Protein AF-A0A6D2DS53-F1 (afdb_monomer_lite)

Structure (mmCIF, N/CA/C/O backbone):
data_AF-A0A6D2DS53-F1
#
_entry.id   AF-A0A6D2DS53-F1
#
loop_
_atom_site.group_PDB
_atom_site.id
_atom_site.type_symbol
_atom_site.label_atom_id
_atom_site.label_alt_id
_atom_site.label_comp_id
_atom_site.label_asym_id
_atom_site.label_entity_id
_atom_site.label_seq_id
_atom_site.pdbx_PDB_ins_code
_atom_site.Cartn_x
_atom_site.Cartn_y
_atom_site.Cartn_z
_atom_site.occupancy
_atom_site.B_iso_or_equiv
_atom_site.auth_seq_id
_atom_site.auth_comp_id
_atom_site.auth_asym_id
_atom_site.auth_atom_id
_atom_site.pdbx_PDB_model_num
ATOM 1 N N . ARG A 1 1 ? -29.761 -5.268 12.114 1.00 60.91 1 ARG A N 1
ATOM 2 C CA . ARG A 1 1 ? -29.013 -6.258 12.933 1.00 60.91 1 ARG A CA 1
ATOM 3 C C . 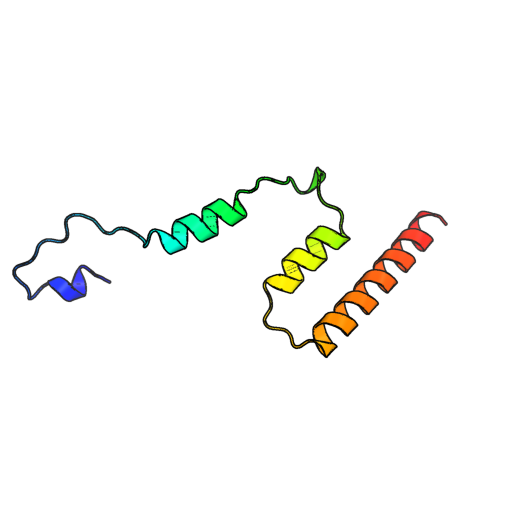ARG A 1 1 ? -29.113 -5.981 14.439 1.00 60.91 1 ARG A C 1
ATOM 5 O O . ARG A 1 1 ? -29.347 -6.942 15.144 1.00 60.91 1 ARG A O 1
ATOM 12 N N . ILE A 1 2 ? -29.005 -4.734 14.939 1.00 59.62 2 ILE A N 1
ATOM 13 C CA . ILE A 1 2 ? -29.245 -4.424 16.375 1.00 59.62 2 ILE A CA 1
ATOM 14 C C . ILE A 1 2 ? -30.743 -4.400 16.737 1.00 59.62 2 ILE A C 1
ATOM 16 O O . ILE A 1 2 ? -31.104 -4.954 17.761 1.00 59.62 2 ILE A O 1
ATOM 20 N N . GLN A 1 3 ? -31.613 -3.860 15.873 1.00 57.72 3 GLN A N 1
ATOM 21 C CA . GLN A 1 3 ? -33.070 -3.815 16.117 1.00 57.72 3 GLN A CA 1
ATOM 22 C C . GLN A 1 3 ? -33.687 -5.205 16.362 1.00 57.72 3 GLN A C 1
ATOM 24 O O . GLN A 1 3 ? -34.411 -5.389 17.328 1.00 57.72 3 GLN A O 1
ATOM 29 N N . THR A 1 4 ? -33.303 -6.204 15.564 1.00 67.25 4 THR A N 1
ATOM 30 C CA . THR A 1 4 ? -33.759 -7.600 15.703 1.00 67.25 4 THR A CA 1
ATOM 31 C C . THR A 1 4 ? -33.317 -8.255 17.019 1.00 67.25 4 THR A C 1
ATOM 33 O O . THR A 1 4 ? -33.953 -9.183 17.496 1.00 67.25 4 THR A O 1
ATOM 36 N N . LEU A 1 5 ? -32.215 -7.790 17.620 1.00 66.00 5 LEU A N 1
ATOM 37 C CA . LEU A 1 5 ? -31.704 -8.313 18.893 1.00 66.00 5 LEU A CA 1
ATOM 38 C C . LEU A 1 5 ? -32.390 -7.672 20.108 1.00 66.00 5 LEU A C 1
ATOM 40 O O . LEU A 1 5 ? -32.267 -8.193 21.212 1.00 66.00 5 LEU A O 1
ATOM 44 N N . THR A 1 6 ? -33.091 -6.551 19.919 1.00 67.00 6 THR A N 1
ATOM 45 C CA . THR A 1 6 ? -33.754 -5.797 20.993 1.00 67.00 6 THR A CA 1
ATOM 46 C C . THR A 1 6 ? -35.277 -5.945 20.992 1.00 67.00 6 THR A C 1
ATOM 48 O O . THR A 1 6 ? -35.920 -5.410 21.882 1.00 67.00 6 THR A O 1
ATOM 51 N N . GLU A 1 7 ? -35.864 -6.682 20.042 1.00 67.00 7 GLU A N 1
ATOM 52 C CA . GLU A 1 7 ? -37.325 -6.829 19.871 1.00 67.00 7 GLU A CA 1
ATOM 53 C C . GLU A 1 7 ? -38.056 -7.414 21.091 1.00 67.00 7 GLU A C 1
ATOM 55 O O . GLU A 1 7 ? -39.197 -7.046 21.356 1.00 67.00 7 GLU A O 1
ATOM 60 N N . SER A 1 8 ? -37.415 -8.303 21.854 1.00 73.62 8 SER A N 1
ATOM 61 C CA . SER A 1 8 ? -38.005 -8.942 23.041 1.00 73.62 8 SER A CA 1
ATOM 62 C C . SER A 1 8 ? -37.586 -8.296 24.366 1.00 73.62 8 SER A C 1
ATOM 64 O O . SER A 1 8 ? -37.897 -8.825 25.433 1.00 73.62 8 SER A O 1
ATOM 66 N N . LEU A 1 9 ? -36.829 -7.198 24.323 1.00 68.56 9 LEU A N 1
ATOM 67 C CA . LEU A 1 9 ? -36.320 -6.496 25.501 1.00 68.56 9 LEU A CA 1
ATOM 68 C C . LEU A 1 9 ? -37.017 -5.132 25.610 1.00 68.56 9 LEU A C 1
ATOM 70 O O . LEU A 1 9 ? -37.231 -4.487 24.586 1.00 68.56 9 LEU A O 1
ATOM 74 N N . PRO A 1 10 ? -37.352 -4.646 26.819 1.00 72.81 10 PRO A N 1
ATOM 75 C CA . PRO A 1 10 ? -38.008 -3.350 27.009 1.00 72.81 10 PRO A CA 1
ATOM 76 C C . PRO A 1 10 ? -37.001 -2.196 26.862 1.00 72.81 10 PRO A C 1
ATOM 78 O O . PRO A 1 10 ? -36.811 -1.396 27.775 1.00 72.81 10 PRO A O 1
ATOM 81 N N . VAL A 1 11 ? -3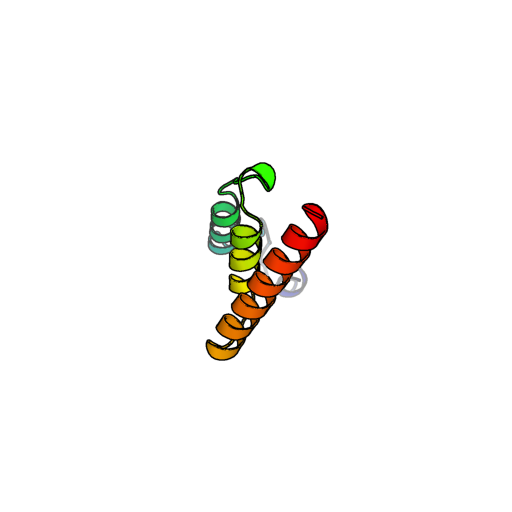6.287 -2.148 25.738 1.00 70.19 11 VAL A N 1
ATOM 82 C CA . VAL A 1 11 ? -35.220 -1.183 25.466 1.00 70.19 11 VAL A CA 1
ATOM 83 C C . VAL A 1 11 ? -35.407 -0.576 24.080 1.00 70.19 11 VAL A C 1
ATOM 85 O O . VAL A 1 11 ? -35.620 -1.280 23.097 1.00 70.19 11 VAL A O 1
ATOM 88 N N . GLU A 1 12 ? -35.307 0.749 23.995 1.00 70.25 12 GLU A N 1
ATOM 89 C CA . GLU A 1 12 ? -35.433 1.498 22.745 1.00 70.25 12 GLU A CA 1
ATOM 90 C C . GLU A 1 12 ? -34.047 1.922 22.235 1.00 70.25 12 GLU A C 1
ATOM 92 O O . GLU A 1 12 ? -33.242 2.512 22.961 1.00 70.25 12 GLU A O 1
ATOM 97 N N . VAL A 1 13 ? -33.743 1.616 20.971 1.00 69.44 13 VAL A N 1
ATOM 98 C CA . VAL A 1 13 ? -32.457 1.965 20.349 1.00 69.44 13 VAL A CA 1
ATOM 99 C C . VAL A 1 13 ? -32.518 3.397 19.814 1.00 69.44 13 VAL A C 1
ATOM 101 O O . VAL A 1 13 ? -32.962 3.627 18.693 1.00 69.44 13 VAL A O 1
ATOM 104 N N . LEU A 1 14 ? -32.021 4.354 20.600 1.00 70.12 14 LEU A N 1
ATOM 105 C CA . LEU A 1 14 ? -32.058 5.782 20.249 1.00 70.12 14 LEU A CA 1
ATOM 106 C C . LEU A 1 14 ? -30.977 6.205 19.235 1.00 70.12 14 LEU A C 1
ATOM 108 O O . LEU A 1 14 ? -31.214 7.074 18.400 1.00 70.12 14 LEU A O 1
ATOM 112 N N . LEU A 1 15 ? -29.770 5.622 19.294 1.00 52.25 15 LEU A N 1
ATOM 113 C CA . LEU A 1 15 ? -28.662 5.974 18.396 1.00 52.25 15 LEU A CA 1
ATOM 114 C C . LEU A 1 15 ? -27.634 4.842 18.285 1.00 52.25 15 LEU A C 1
ATOM 116 O O . LEU A 1 15 ? -27.087 4.383 19.285 1.00 52.25 15 LEU A O 1
ATOM 120 N N . VAL A 1 16 ? -27.284 4.458 17.056 1.00 62.69 16 VAL A N 1
ATOM 121 C CA . VAL A 1 16 ? -26.168 3.540 16.786 1.00 62.69 16 VAL A CA 1
ATOM 122 C C . VAL A 1 16 ? -24.931 4.361 16.431 1.00 62.69 16 VAL A C 1
ATOM 124 O O . VAL A 1 16 ? -24.873 5.001 15.382 1.00 62.69 16 VAL A O 1
ATOM 127 N N . ARG A 1 17 ? -23.918 4.347 17.302 1.00 53.69 17 ARG A N 1
ATOM 128 C CA . ARG A 1 17 ? -22.617 4.978 17.038 1.00 53.69 17 ARG A CA 1
ATOM 129 C C . ARG A 1 17 ? -21.594 3.925 16.634 1.00 53.69 17 ARG A C 1
ATOM 131 O O . ARG A 1 17 ? -21.453 2.907 17.302 1.00 53.69 17 ARG A O 1
ATOM 138 N N . ARG A 1 18 ? -20.845 4.190 15.561 1.00 58.12 18 ARG A N 1
ATOM 139 C CA . ARG A 1 18 ? -19.627 3.425 15.250 1.00 58.12 18 ARG A CA 1
ATOM 140 C C . ARG A 1 18 ? -18.539 3.804 16.261 1.00 58.12 18 ARG A C 1
ATOM 142 O O . ARG A 1 18 ? -18.436 4.978 16.622 1.00 58.12 18 ARG A O 1
ATOM 149 N N . SER A 1 19 ? -17.776 2.818 16.738 1.00 57.56 19 SER A N 1
ATOM 150 C CA . SER A 1 19 ? -16.714 3.024 17.735 1.00 57.56 19 SER A CA 1
ATOM 151 C C . SER A 1 19 ? -15.726 4.098 17.266 1.00 57.56 19 SER A C 1
ATOM 153 O O . SER A 1 19 ? -15.339 4.129 16.096 1.00 57.56 19 SER A O 1
ATOM 155 N N . ARG A 1 20 ? -15.323 4.994 18.176 1.00 54.94 20 ARG A N 1
ATOM 156 C CA . ARG A 1 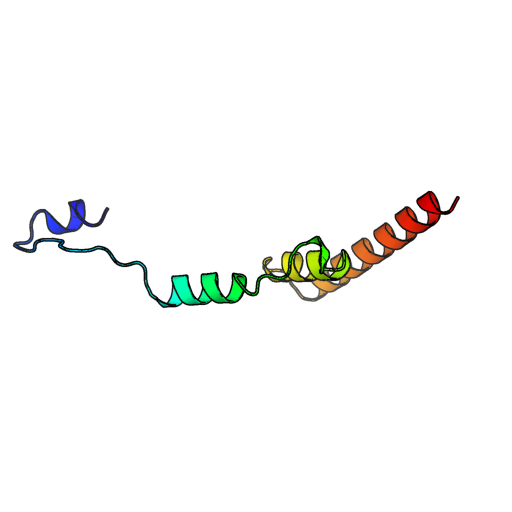20 ? -14.412 6.114 17.887 1.00 54.94 20 ARG A CA 1
ATOM 157 C C . ARG A 1 20 ? -13.049 5.644 17.368 1.00 54.94 20 ARG A C 1
ATOM 159 O O . ARG A 1 20 ? -12.522 6.299 16.477 1.00 54.94 20 ARG A O 1
ATOM 166 N N . GLU A 1 21 ? -12.560 4.477 17.793 1.00 55.62 21 GLU A N 1
ATOM 167 C CA . GLU A 1 21 ? -11.327 3.873 17.253 1.00 55.62 21 GLU A CA 1
ATOM 168 C C . GLU A 1 21 ? -11.388 3.664 15.733 1.00 55.62 21 GLU A C 1
ATOM 170 O O . GLU A 1 21 ? -10.404 3.872 15.026 1.00 55.62 21 GLU A O 1
ATOM 175 N N . GLN A 1 22 ? -12.557 3.298 15.197 1.00 55.00 22 GLN A N 1
ATOM 176 C CA . GLN A 1 22 ? -12.729 3.108 13.756 1.00 55.00 22 GLN A CA 1
ATOM 177 C C . GLN A 1 22 ? -12.656 4.445 13.000 1.00 55.00 22 GLN A C 1
ATOM 179 O O . GLN A 1 22 ? -12.198 4.495 11.856 1.00 55.00 22 GLN A O 1
ATOM 184 N N . ARG A 1 23 ? -13.076 5.542 13.645 1.00 54.44 23 ARG A N 1
ATOM 185 C CA . ARG A 1 23 ? -13.012 6.896 13.088 1.00 54.44 23 ARG A CA 1
ATOM 186 C C . ARG A 1 23 ? -11.612 7.493 13.192 1.00 54.44 23 ARG A C 1
ATOM 188 O O . ARG A 1 23 ? -11.193 8.134 12.242 1.00 54.44 23 ARG A O 1
ATOM 195 N N . GLU A 1 24 ? -10.878 7.246 14.273 1.00 53.81 24 GLU A N 1
ATOM 196 C CA . GLU A 1 24 ? -9.485 7.697 14.415 1.00 53.81 24 GLU A CA 1
ATOM 197 C C . GLU A 1 24 ? -8.550 7.000 13.425 1.00 53.81 24 GLU A C 1
ATOM 199 O O . GLU A 1 24 ? -7.752 7.671 12.778 1.00 53.81 24 GLU A O 1
ATOM 204 N N . ARG A 1 25 ? -8.720 5.690 13.190 1.00 55.53 25 ARG A N 1
ATOM 205 C CA . ARG A 1 25 ? -8.009 4.989 12.103 1.00 55.53 25 ARG A CA 1
ATOM 206 C C . ARG A 1 25 ? -8.332 5.570 10.725 1.00 55.53 25 ARG A C 1
ATOM 208 O O . ARG A 1 25 ? -7.458 5.647 9.872 1.00 55.53 25 ARG A O 1
ATOM 215 N N . SER A 1 26 ? -9.573 6.008 10.516 1.00 54.75 26 SER A N 1
ATOM 216 C CA . SER A 1 26 ? -9.977 6.652 9.260 1.00 54.75 26 SER A CA 1
ATOM 217 C C . SER A 1 26 ? -9.420 8.077 9.132 1.00 54.75 26 SER A C 1
ATOM 219 O O . SER A 1 26 ? -9.003 8.453 8.047 1.00 54.75 26 SER A O 1
ATOM 221 N N . LEU A 1 27 ? -9.355 8.849 10.226 1.00 49.34 27 LEU A N 1
ATOM 222 C CA . LEU A 1 27 ? -8.776 10.200 10.245 1.00 49.34 27 LEU A CA 1
ATOM 223 C C . LEU A 1 27 ? -7.246 10.191 10.107 1.00 49.34 27 LEU A C 1
ATOM 225 O O . LEU A 1 27 ? -6.683 11.097 9.507 1.00 49.34 27 LEU A O 1
ATOM 229 N N . ALA A 1 28 ? -6.562 9.171 10.632 1.00 55.66 28 ALA A N 1
ATOM 230 C CA . ALA A 1 28 ? -5.129 8.986 10.400 1.00 55.66 28 ALA A CA 1
ATOM 231 C C . ALA A 1 28 ? -4.834 8.722 8.911 1.00 55.66 28 ALA A C 1
ATOM 233 O O . ALA A 1 28 ? -3.851 9.236 8.382 1.00 55.66 28 ALA A O 1
ATOM 234 N N . ASN A 1 29 ? -5.737 8.013 8.222 1.00 53.47 29 ASN A N 1
ATOM 235 C CA . ASN A 1 29 ? -5.710 7.871 6.763 1.00 53.47 29 ASN A CA 1
ATOM 236 C C . ASN A 1 29 ? -6.068 9.180 6.022 1.00 53.47 29 ASN A C 1
ATOM 238 O O . ASN A 1 29 ? -5.765 9.302 4.842 1.00 53.47 29 ASN A O 1
ATOM 242 N N . GLU A 1 30 ? -6.676 10.169 6.695 1.00 51.12 30 GLU A N 1
ATOM 243 C CA . GLU A 1 30 ? -6.914 11.532 6.185 1.00 51.12 30 GLU A CA 1
ATOM 244 C C . GLU A 1 30 ? -5.747 12.500 6.471 1.00 51.12 30 GLU A C 1
ATOM 246 O O . GLU A 1 30 ? -5.917 13.719 6.383 1.00 51.12 30 GLU A O 1
ATOM 251 N N . ARG A 1 31 ? -4.529 12.019 6.759 1.00 52.59 31 ARG A N 1
ATOM 252 C CA . ARG A 1 31 ? -3.341 12.813 6.405 1.00 52.59 31 ARG A CA 1
ATOM 253 C C . ARG A 1 31 ? -3.283 12.872 4.876 1.00 52.59 31 ARG A C 1
ATOM 255 O O . ARG A 1 31 ? -2.760 11.980 4.222 1.00 52.59 31 ARG A O 1
ATOM 262 N N . ARG A 1 32 ? -3.961 13.894 4.345 1.00 55.78 32 ARG A N 1
ATOM 263 C CA . ARG A 1 32 ? -4.225 14.201 2.933 1.00 55.78 32 ARG A CA 1
ATOM 264 C C . ARG A 1 32 ? -2.941 14.504 2.158 1.00 55.78 32 ARG A C 1
ATOM 266 O O . ARG A 1 32 ? -2.733 15.640 1.754 1.00 55.78 32 ARG A O 1
ATOM 273 N N . GLU A 1 33 ? -2.103 13.509 1.937 1.00 54.69 33 GLU A N 1
ATOM 274 C CA . GLU A 1 33 ? -1.157 13.577 0.825 1.00 54.69 33 GLU A CA 1
ATOM 275 C C . GLU A 1 33 ? -1.926 13.183 -0.430 1.00 54.69 33 GLU A C 1
ATOM 277 O O . GLU A 1 33 ? -2.585 12.138 -0.491 1.00 54.69 33 GLU A O 1
ATOM 282 N N . THR A 1 34 ? -1.934 14.078 -1.409 1.00 58.81 34 THR A N 1
ATOM 283 C CA . THR A 1 34 ? -2.530 13.787 -2.709 1.00 58.81 34 THR A CA 1
ATOM 284 C C . THR A 1 34 ? -1.614 12.828 -3.474 1.00 58.81 34 THR A C 1
ATOM 286 O O . THR A 1 34 ? -0.406 12.827 -3.267 1.00 58.81 34 THR A O 1
ATOM 289 N N . LEU A 1 35 ? -2.151 12.000 -4.380 1.00 57.84 35 LEU A N 1
ATOM 290 C CA . LEU A 1 35 ? -1.310 11.113 -5.210 1.00 57.84 35 LEU A CA 1
ATOM 291 C C . LEU A 1 35 ? -0.283 11.890 -6.055 1.00 57.84 35 LEU A C 1
ATOM 293 O O . LEU A 1 35 ? 0.703 11.315 -6.488 1.00 57.84 35 LEU A O 1
ATOM 297 N N . SER A 1 36 ? -0.509 13.187 -6.270 1.00 55.50 36 SER A N 1
ATOM 298 C CA . SER A 1 36 ? 0.435 14.117 -6.897 1.00 55.50 36 SER A CA 1
ATOM 299 C C . SER A 1 36 ? 1.652 14.468 -6.035 1.00 55.50 36 SER A C 1
ATOM 301 O O . SER A 1 36 ? 2.641 14.950 -6.573 1.00 55.50 36 SER A O 1
ATOM 303 N N . GLU A 1 37 ? 1.582 14.262 -4.722 1.00 59.50 37 GLU A N 1
ATOM 304 C CA . GLU A 1 37 ? 2.662 14.549 -3.768 1.00 59.50 37 GLU A CA 1
ATOM 305 C C . GLU A 1 37 ? 3.443 13.289 -3.367 1.00 59.50 37 GLU A C 1
ATOM 307 O O . GLU A 1 37 ? 4.447 13.403 -2.673 1.00 59.50 37 GLU A O 1
ATOM 312 N N . LEU A 1 38 ? 2.991 12.101 -3.790 1.00 69.31 38 LEU A N 1
ATOM 313 C CA . LEU A 1 38 ? 3.604 10.819 -3.445 1.00 69.31 38 LEU A CA 1
ATOM 314 C C . LEU A 1 38 ? 4.425 10.266 -4.606 1.00 69.31 38 LEU A C 1
ATOM 316 O O . LEU A 1 38 ? 3.962 10.239 -5.750 1.00 69.31 38 LEU A O 1
ATOM 320 N N . SER A 1 39 ? 5.612 9.741 -4.302 1.00 75.94 39 SER A N 1
ATOM 321 C CA . SER A 1 39 ? 6.359 8.944 -5.275 1.00 75.94 39 SER A CA 1
ATOM 322 C C . SER A 1 39 ? 5.644 7.611 -5.535 1.00 75.94 39 SER A C 1
ATOM 324 O O . SER A 1 39 ? 4.905 7.083 -4.695 1.00 75.94 39 SER A O 1
ATOM 326 N N . VAL A 1 40 ? 5.880 7.023 -6.710 1.00 75.94 40 VAL A N 1
ATOM 327 C CA . VAL A 1 40 ? 5.330 5.702 -7.056 1.00 75.94 40 VAL A CA 1
ATOM 328 C C . VAL A 1 40 ? 5.816 4.635 -6.061 1.00 75.94 40 VAL A C 1
ATOM 330 O O . VAL A 1 40 ? 5.073 3.709 -5.729 1.00 75.94 40 VAL A O 1
ATOM 333 N N . GLU A 1 41 ? 7.019 4.800 -5.506 1.00 80.31 41 GLU A N 1
ATOM 334 C CA . GLU A 1 41 ? 7.573 3.915 -4.476 1.00 80.31 41 GLU A CA 1
ATOM 335 C C . GLU A 1 41 ? 6.853 4.082 -3.134 1.00 80.31 41 GLU A C 1
ATOM 337 O O . GLU A 1 41 ? 6.550 3.091 -2.468 1.00 80.31 41 GLU A O 1
ATOM 342 N N . GLU A 1 42 ? 6.517 5.313 -2.747 1.00 75.56 42 GLU A N 1
ATOM 343 C CA . GLU A 1 42 ? 5.770 5.589 -1.516 1.00 75.56 42 GLU A CA 1
ATOM 344 C C . GLU A 1 42 ? 4.350 5.020 -1.576 1.00 75.56 42 GLU A C 1
ATOM 346 O O . GLU A 1 42 ? 3.861 4.443 -0.598 1.00 75.56 42 GLU A O 1
ATOM 351 N N . VAL A 1 43 ? 3.693 5.122 -2.735 1.00 81.69 43 VAL A N 1
ATOM 352 C CA . VAL A 1 43 ? 2.382 4.504 -2.971 1.00 81.69 43 VAL A CA 1
ATOM 353 C C . VAL A 1 43 ? 2.479 2.981 -2.861 1.00 81.69 43 VAL A C 1
ATOM 355 O O . VAL A 1 43 ? 1.650 2.358 -2.186 1.00 81.69 43 VAL A O 1
ATOM 358 N N . PHE A 1 44 ? 3.504 2.373 -3.466 1.00 85.25 44 PHE A N 1
ATOM 359 C CA . PHE A 1 44 ? 3.728 0.930 -3.393 1.00 85.25 44 PHE A CA 1
ATOM 360 C C . PHE A 1 44 ? 3.992 0.462 -1.955 1.00 85.25 44 PHE A C 1
ATOM 362 O O . PHE A 1 44 ? 3.339 -0.472 -1.485 1.00 85.25 44 PHE A O 1
ATOM 369 N N . ALA A 1 45 ? 4.858 1.155 -1.212 1.00 82.50 45 ALA A N 1
ATOM 370 C CA . ALA A 1 45 ? 5.169 0.840 0.181 1.00 82.50 45 ALA A CA 1
ATOM 371 C C . ALA A 1 45 ? 3.929 0.912 1.088 1.00 82.50 45 ALA A C 1
ATOM 373 O O . ALA A 1 45 ? 3.696 0.018 1.907 1.00 82.50 45 ALA A O 1
ATOM 374 N N . ARG A 1 46 ? 3.081 1.936 0.912 1.00 81.31 46 ARG A N 1
ATOM 375 C CA . ARG A 1 46 ? 1.814 2.069 1.653 1.00 81.31 46 ARG A CA 1
ATOM 376 C C . ARG A 1 46 ? 0.837 0.953 1.323 1.00 81.31 46 ARG A C 1
ATOM 378 O O . ARG A 1 46 ? 0.187 0.434 2.226 1.00 81.31 46 ARG A O 1
ATOM 385 N N . ARG A 1 4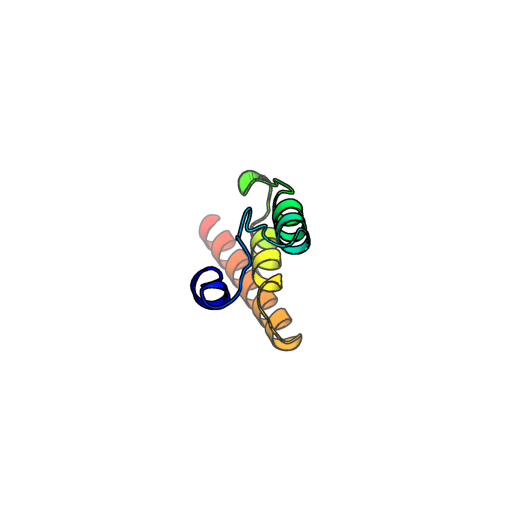7 ? 0.746 0.552 0.052 1.00 83.62 47 ARG A N 1
ATOM 386 C CA . ARG A 1 47 ? -0.097 -0.576 -0.360 1.00 83.62 47 ARG A CA 1
ATOM 387 C C . ARG A 1 47 ? 0.404 -1.889 0.240 1.00 83.62 47 ARG A C 1
ATOM 389 O O . ARG A 1 47 ? -0.401 -2.659 0.754 1.00 83.62 47 ARG A O 1
ATOM 396 N N . LEU A 1 48 ? 1.717 -2.106 0.236 1.00 85.81 48 LEU A N 1
ATOM 397 C CA . LEU A 1 48 ? 2.369 -3.294 0.786 1.00 85.81 48 LEU A CA 1
ATOM 398 C C . LEU A 1 48 ? 2.190 -3.416 2.309 1.00 85.81 48 LEU A C 1
ATOM 400 O O . LEU A 1 48 ? 2.120 -4.524 2.837 1.00 85.81 48 LEU A O 1
ATOM 404 N N . ALA A 1 49 ? 2.082 -2.288 3.017 1.00 84.25 49 ALA A N 1
ATOM 405 C CA . ALA A 1 49 ? 1.833 -2.245 4.458 1.00 84.25 49 ALA A CA 1
ATOM 406 C C . ALA A 1 49 ? 0.403 -2.656 4.862 1.00 84.25 49 ALA A C 1
ATOM 408 O O . ALA A 1 49 ? 0.178 -2.998 6.022 1.00 84.25 49 ALA A O 1
ATOM 409 N N . LEU A 1 50 ? -0.558 -2.636 3.930 1.00 83.75 50 LEU A N 1
ATOM 410 C CA . LEU A 1 50 ? -1.933 -3.090 4.175 1.00 83.75 50 LEU A CA 1
ATOM 411 C C . LEU A 1 50 ? -2.085 -4.614 4.067 1.00 83.75 50 LEU A C 1
ATOM 413 O O . LEU A 1 50 ? -3.087 -5.157 4.530 1.00 83.75 50 LEU A O 1
ATOM 417 N N . GLU A 1 51 ? -1.111 -5.293 3.463 1.00 85.88 51 GLU A N 1
ATOM 418 C CA . GLU A 1 51 ? -1.137 -6.734 3.227 1.00 85.88 51 GLU A CA 1
ATOM 419 C C . GLU A 1 51 ? -0.381 -7.486 4.339 1.00 85.88 51 GLU A C 1
ATOM 421 O O . GLU A 1 51 ? 0.688 -7.073 4.804 1.00 85.88 51 GLU A O 1
ATOM 426 N N . ALA A 1 52 ? -0.928 -8.626 4.764 1.00 87.38 52 ALA A N 1
ATOM 427 C CA . ALA A 1 52 ? -0.317 -9.495 5.770 1.00 87.38 52 ALA A CA 1
ATOM 428 C C . ALA A 1 52 ? 0.752 -10.399 5.130 1.00 87.38 52 ALA A C 1
ATOM 430 O O . ALA A 1 52 ? 0.520 -11.580 4.885 1.00 87.38 52 ALA A O 1
ATOM 431 N N . LEU A 1 53 ? 1.911 -9.812 4.837 1.00 88.62 53 LEU A N 1
ATOM 432 C CA . LEU A 1 53 ? 3.046 -10.478 4.193 1.00 88.62 53 LEU A CA 1
ATOM 433 C C . LEU A 1 53 ? 4.152 -10.795 5.198 1.00 88.62 53 LEU A C 1
ATOM 435 O O . LEU A 1 53 ? 4.409 -10.009 6.117 1.00 88.62 53 LEU A O 1
ATOM 439 N N . ASP A 1 54 ? 4.838 -11.917 4.989 1.00 91.44 54 ASP A N 1
ATOM 440 C CA . ASP A 1 54 ? 6.069 -12.211 5.716 1.00 91.44 54 ASP A CA 1
ATOM 441 C C . ASP A 1 54 ? 7.236 -11.325 5.218 1.00 91.44 54 ASP A C 1
ATOM 443 O O . ASP A 1 54 ? 7.183 -10.698 4.153 1.00 91.44 54 ASP A O 1
ATOM 447 N N . THR A 1 55 ? 8.294 -11.214 6.026 1.00 89.19 55 THR A N 1
ATOM 448 C CA . THR A 1 55 ? 9.486 -10.425 5.678 1.00 89.19 55 THR A CA 1
ATOM 449 C C . THR A 1 55 ? 10.112 -10.832 4.333 1.00 89.19 55 THR A C 1
ATOM 451 O O . THR A 1 55 ? 10.332 -9.935 3.517 1.00 89.19 55 THR A O 1
ATOM 454 N N . PRO A 1 56 ? 10.363 -12.126 4.034 1.00 92.56 56 PRO A N 1
ATOM 455 C CA . PRO A 1 56 ? 10.984 -12.502 2.762 1.00 92.56 56 PRO A CA 1
ATOM 456 C C . PRO A 1 56 ? 10.098 -12.214 1.537 1.00 92.56 56 PRO A C 1
ATOM 458 O O . PRO A 1 56 ? 10.610 -11.822 0.487 1.00 92.56 56 PRO A O 1
ATOM 461 N N . GLN A 1 57 ? 8.773 -12.348 1.641 1.00 90.62 57 GLN A N 1
ATOM 462 C CA . GLN A 1 57 ? 7.838 -11.950 0.585 1.00 90.62 57 GLN A CA 1
ATOM 463 C C . GLN A 1 57 ? 7.873 -10.441 0.369 1.00 90.62 57 GLN A C 1
ATOM 465 O O . GLN A 1 57 ? 7.906 -9.988 -0.775 1.00 90.62 57 GLN A O 1
ATOM 470 N N . ARG A 1 58 ? 7.901 -9.659 1.454 1.00 91.19 58 ARG A N 1
ATOM 471 C CA . ARG A 1 58 ? 7.971 -8.197 1.385 1.00 91.19 58 ARG A CA 1
ATOM 472 C C . ARG A 1 58 ? 9.248 -7.726 0.685 1.00 91.19 58 ARG A C 1
ATOM 474 O O . ARG A 1 58 ? 9.177 -6.874 -0.196 1.00 91.19 58 ARG A O 1
ATOM 481 N N . GLU A 1 59 ? 10.398 -8.301 1.030 1.00 91.25 59 GLU A N 1
ATOM 482 C CA . GLU A 1 59 ? 11.684 -7.990 0.390 1.00 91.25 59 GLU A CA 1
ATOM 483 C C . GLU A 1 59 ? 11.685 -8.348 -1.097 1.00 91.25 59 GLU A C 1
ATOM 485 O O . GLU A 1 59 ? 12.064 -7.526 -1.933 1.00 91.25 59 GLU A O 1
ATOM 490 N N . ARG A 1 60 ? 11.187 -9.540 -1.443 1.00 93.50 60 ARG A N 1
ATOM 491 C CA . ARG A 1 60 ? 11.090 -9.979 -2.838 1.00 93.50 60 ARG A CA 1
ATOM 492 C C . ARG A 1 60 ? 10.184 -9.070 -3.669 1.00 93.50 60 ARG A C 1
ATOM 494 O O . ARG A 1 60 ? 10.523 -8.749 -4.805 1.00 93.50 60 ARG A O 1
ATOM 501 N N . LEU A 1 61 ? 9.042 -8.658 -3.121 1.00 92.50 61 LEU A N 1
ATOM 502 C CA . LEU A 1 61 ? 8.111 -7.757 -3.804 1.00 92.50 61 LEU A CA 1
ATOM 503 C C . LEU A 1 61 ? 8.725 -6.376 -4.041 1.00 92.50 61 LEU A C 1
ATOM 505 O O . LEU A 1 61 ? 8.575 -5.839 -5.134 1.00 92.50 61 LEU A O 1
ATOM 509 N N . ASN A 1 62 ? 9.467 -5.843 -3.068 1.00 91.56 62 ASN A N 1
ATOM 510 C CA . ASN A 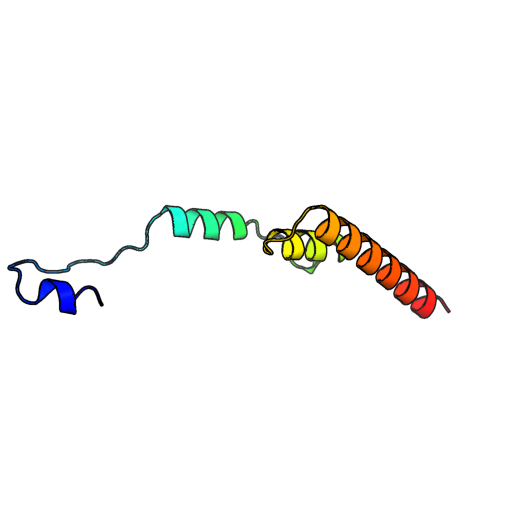1 62 ? 10.199 -4.588 -3.242 1.00 91.56 62 ASN A CA 1
ATOM 511 C C . ASN A 1 62 ? 11.253 -4.688 -4.354 1.00 91.56 62 ASN A C 1
ATOM 513 O O . ASN A 1 62 ? 11.322 -3.807 -5.204 1.00 91.56 62 ASN A O 1
ATOM 517 N N . GLN A 1 63 ? 12.030 -5.776 -4.400 1.00 92.50 63 GLN A N 1
ATOM 518 C CA . GLN A 1 63 ? 13.044 -5.974 -5.444 1.00 92.50 63 GLN A CA 1
ATOM 519 C C . GLN A 1 63 ? 12.436 -6.045 -6.849 1.00 92.50 63 GLN A C 1
ATOM 521 O O . GLN A 1 63 ? 12.929 -5.392 -7.770 1.00 92.50 63 GLN A O 1
ATOM 526 N N . LEU A 1 64 ? 11.360 -6.822 -7.015 1.00 93.06 64 LEU A N 1
ATOM 527 C CA . LEU A 1 64 ? 10.663 -6.938 -8.298 1.00 93.06 64 LEU A CA 1
ATOM 528 C C . LEU A 1 64 ? 10.105 -5.587 -8.744 1.00 93.06 64 LEU A C 1
ATOM 530 O O . LEU A 1 64 ? 10.277 -5.209 -9.898 1.00 93.06 64 LEU A O 1
ATOM 534 N N . PHE A 1 65 ? 9.496 -4.847 -7.819 1.00 91.88 65 PHE A N 1
ATOM 535 C CA . PHE A 1 65 ? 8.953 -3.526 -8.093 1.00 91.88 65 PHE A CA 1
ATOM 536 C C . PHE A 1 65 ? 10.037 -2.538 -8.549 1.00 91.88 65 PHE A C 1
ATOM 538 O O . PHE A 1 65 ? 9.890 -1.925 -9.608 1.00 91.88 65 PHE A O 1
ATOM 545 N N . SER A 1 66 ? 11.161 -2.441 -7.828 1.00 88.75 66 SER A N 1
ATOM 546 C CA . SER A 1 66 ? 12.286 -1.592 -8.237 1.00 88.75 66 SER A CA 1
ATOM 547 C C . SER A 1 66 ? 12.809 -1.981 -9.619 1.00 88.75 66 SER A C 1
ATOM 549 O O . SER A 1 66 ? 12.957 -1.117 -10.476 1.00 88.75 66 SER A O 1
ATOM 551 N N . SER A 1 67 ? 13.015 -3.278 -9.878 1.00 90.88 67 SER A N 1
ATOM 552 C CA . SER A 1 67 ? 13.471 -3.756 -11.190 1.00 90.88 67 SER A CA 1
ATOM 553 C C . SER A 1 67 ? 12.521 -3.360 -12.321 1.00 90.88 67 SER A C 1
ATOM 555 O O . SER A 1 67 ? 12.986 -2.983 -13.393 1.00 90.88 67 SER A O 1
ATOM 557 N N . THR A 1 68 ? 11.205 -3.440 -12.101 1.00 89.62 68 THR A N 1
ATOM 558 C CA . THR A 1 68 ? 10.221 -3.034 -13.113 1.00 89.62 68 THR A CA 1
ATOM 559 C C . THR A 1 68 ? 10.200 -1.528 -13.339 1.00 89.62 68 THR A C 1
ATOM 561 O O . THR A 1 68 ? 10.075 -1.104 -14.482 1.00 89.62 68 THR A O 1
ATOM 564 N N . LEU A 1 69 ? 10.366 -0.719 -12.287 1.00 89.56 69 LEU A N 1
ATOM 565 C CA . LEU A 1 69 ? 10.460 0.733 -12.434 1.00 89.56 69 LEU A CA 1
ATOM 566 C C . LEU A 1 69 ? 11.685 1.137 -13.251 1.00 89.56 69 LEU A C 1
ATOM 568 O O . LEU A 1 69 ? 11.555 1.961 -14.150 1.00 89.56 69 LEU A O 1
ATOM 572 N N . TYR A 1 70 ? 12.845 0.531 -12.981 1.00 88.50 70 TYR A N 1
ATOM 573 C CA . TYR A 1 70 ? 14.052 0.785 -13.766 1.00 88.50 70 TYR A CA 1
ATOM 574 C C . TYR A 1 70 ? 13.854 0.421 -15.239 1.00 88.50 70 TYR A C 1
ATOM 576 O O . TYR A 1 70 ? 14.117 1.254 -16.097 1.00 88.50 70 TYR A O 1
ATOM 584 N N . ALA A 1 71 ? 13.318 -0.769 -15.531 1.00 88.44 71 ALA A N 1
ATOM 585 C CA . ALA A 1 71 ? 13.075 -1.203 -16.908 1.00 88.44 71 ALA A CA 1
ATOM 586 C C . ALA A 1 71 ? 12.113 -0.267 -17.665 1.00 88.44 71 ALA A C 1
ATOM 588 O O . ALA A 1 71 ? 12.373 0.097 -18.806 1.00 88.44 71 ALA A O 1
ATOM 589 N N . LEU A 1 72 ? 11.025 0.169 -17.020 1.00 85.75 72 LEU A N 1
ATOM 590 C CA . LEU A 1 72 ? 10.058 1.093 -17.623 1.00 85.75 72 LEU A CA 1
ATOM 591 C C . LEU A 1 72 ? 10.630 2.499 -17.841 1.00 85.75 72 LEU A C 1
ATOM 593 O O . LEU A 1 72 ? 10.219 3.181 -18.779 1.00 85.75 72 LEU A O 1
ATOM 597 N N . ASN A 1 73 ? 11.541 2.944 -16.970 1.00 82.12 73 ASN A N 1
ATOM 598 C CA . ASN A 1 73 ? 12.224 4.222 -17.139 1.00 82.12 73 ASN A CA 1
ATOM 599 C C . ASN A 1 73 ? 13.248 4.155 -18.282 1.00 82.12 73 ASN A C 1
ATOM 601 O O . ASN A 1 73 ? 13.298 5.071 -19.093 1.00 82.12 73 ASN A O 1
ATOM 605 N N . GLU A 1 74 ? 14.002 3.056 -18.394 1.00 80.19 74 GLU A N 1
ATOM 606 C CA . GLU A 1 74 ? 14.921 2.825 -19.519 1.00 80.19 74 GLU A CA 1
ATOM 607 C C . GLU A 1 74 ? 14.182 2.752 -20.864 1.00 80.19 74 GLU A C 1
ATOM 609 O O . GLU A 1 74 ? 14.643 3.335 -21.841 1.00 80.19 74 GLU A O 1
ATOM 614 N N . GLU A 1 75 ? 13.013 2.103 -20.921 1.00 72.06 75 GLU A N 1
ATOM 615 C CA . GLU A 1 75 ? 12.161 2.088 -22.123 1.00 72.06 75 GLU A CA 1
ATOM 616 C C . GLU A 1 75 ? 11.605 3.473 -22.492 1.00 72.06 75 GLU A C 1
ATOM 618 O O . GLU A 1 75 ? 11.357 3.727 -23.667 1.00 72.06 75 GLU A O 1
ATOM 623 N N . HIS A 1 76 ? 11.387 4.364 -21.519 1.00 60.66 76 HIS A N 1
ATOM 624 C CA . HIS A 1 76 ? 10.907 5.730 -21.773 1.00 60.66 76 HIS A CA 1
ATOM 625 C C . HIS A 1 76 ? 12.005 6.688 -22.249 1.00 60.66 76 HIS A C 1
ATOM 627 O O . HIS A 1 76 ? 11.694 7.697 -22.882 1.00 60.66 76 HIS A O 1
ATOM 633 N N . GLU A 1 77 ? 13.263 6.418 -21.896 1.00 57.69 77 GLU A N 1
ATOM 634 C CA . GLU A 1 77 ? 14.418 7.244 -22.266 1.00 57.69 77 GLU A CA 1
ATOM 635 C C . GLU A 1 77 ? 15.036 6.856 -23.625 1.00 57.69 77 GLU A C 1
ATOM 637 O O . GLU A 1 77 ? 15.866 7.606 -24.146 1.00 57.69 77 GLU A O 1
ATOM 642 N N . ALA A 1 78 ? 14.626 5.719 -24.201 1.00 55.22 78 ALA A N 1
ATOM 643 C CA . ALA A 1 78 ? 15.070 5.193 -25.498 1.00 55.22 78 ALA A CA 1
ATOM 644 C C . ALA A 1 78 ? 14.182 5.645 -26.674 1.00 55.22 78 ALA A C 1
ATOM 646 O O . ALA A 1 78 ? 14.754 5.899 -27.762 1.00 55.22 78 ALA A O 1
#

Foldseek 3Di:
DVCVVCVPPPDDDPDDDDDVVVVVVVVVVVPDDDPVNDDPLRVVVVVLVVDPDDPVVSVVVSVVVVVVVVVVVVVVVD

Radius of gyration: 22.35 Å; chains: 1; bounding box: 53×27×52 Å

Organism: Salmonella hadar (NCBI:txid149385)

Secondary structure (DSSP, 8-state):
--HHHHTTSS------PPPHHHHHHHHHTTS---TTTS-HHHHHHHHHHTS---HHHHHHHHHHHHHHHHHHHHHHH-

InterPro domains:
  IPR026843 Nuclease SbcCD subunit D, C-terminal domain [PF12320] (1-50)

Sequence (78 aa):
RIQTLTESLPVEVLLVRRSREQRERSLANERRETLSELSVEEVFARRLALEALDTPQRERLNQLFSSTLYALNEEHEA

pLDDT: mean 72.45,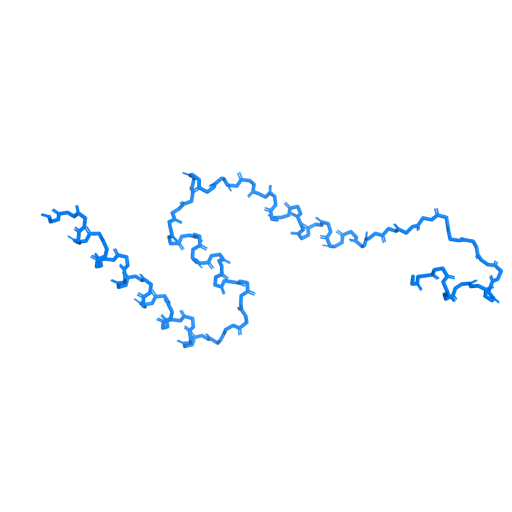 std 14.57, range [49.34, 93.5]